Protein AF-W1XT02-F1 (afdb_monomer)

Radius of gyration: 13.83 Å; Cα contacts (8 Å, |Δi|>4): 91; chains: 1; bounding box: 31×36×25 Å

Sequence (77 aa):
ISGIGGIETWEDAAEFLLLGAATLQVTTGIMQYGYRIVEDMASGLSHYLADQGFDSLQEMVGLANNNIVPAEDLDRS

Foldseek 3Di:
DEAEDDDQALVSVLVQQLQAHPHYDDDVNCVVPNPCSVVRNVVVVVVVCVVVVHPDSNVNGNNCVVVDDPPVPDDPD

pLDDT: mean 91.27, std 4.46, range [70.75, 96.0]

Nearest PDB structures (foldseek):
  8dhf-assembly1_A  TM=9.556E-01  e=7.938E-05  Homo sapiens
  1uum-assembly2_B  TM=9.554E-01  e=1.270E-04  Rattus rattus
  4ori-assembly1_A  TM=9.534E-01  e=1.553E-04  Rattus norvegicus
  9dik-assembly1_A  TM=9.040E-01  e=4.247E-04  Plasmodium falciparum 3D7
  4cqa-assembly1_A  TM=9.275E-01  e=6.793E-04  Plasmodium falciparum

InterPro domains:
  IPR005720 Dihydroorotate dehydrogenase, catalytic [PF01180] (1-49)
  IPR013785 Aldolase-type TIM barrel [G3DSA:3.20.20.70] (1-68)

Organism: NCBI:txid408170

Structure (mmCIF, N/CA/C/O backbone):
data_AF-W1XT02-F1
#
_entry.id   AF-W1XT02-F1
#
loop_
_atom_site.group_PDB
_atom_site.id
_atom_site.type_symbol
_atom_site.label_atom_id
_atom_site.label_alt_id
_atom_site.label_comp_id
_atom_site.label_asym_id
_atom_site.label_entity_id
_atom_site.label_seq_id
_atom_site.pdbx_PDB_ins_code
_atom_site.Cartn_x
_atom_site.Cartn_y
_atom_site.Cartn_z
_atom_site.occupancy
_atom_site.B_iso_or_equiv
_atom_site.auth_seq_id
_atom_site.auth_comp_id
_atom_site.auth_asym_id
_atom_site.auth_atom_id
_atom_site.pdbx_PDB_model_num
ATOM 1 N N . ILE A 1 1 ? 3.948 -0.212 11.246 1.00 81.50 1 ILE A N 1
ATOM 2 C CA . ILE A 1 1 ? 4.737 -1.243 10.526 1.00 81.50 1 ILE A CA 1
ATOM 3 C C . ILE A 1 1 ? 5.016 -0.706 9.128 1.00 81.50 1 ILE A C 1
ATOM 5 O O . ILE A 1 1 ? 4.130 -0.049 8.594 1.00 81.50 1 ILE A O 1
ATOM 9 N N . SER A 1 2 ? 6.212 -0.917 8.568 1.00 88.00 2 SER A N 1
ATOM 10 C CA . SER A 1 2 ? 6.518 -0.529 7.183 1.00 88.00 2 SER A CA 1
ATOM 11 C C . SER A 1 2 ? 6.701 -1.779 6.328 1.00 88.00 2 SER A C 1
ATOM 13 O O . SER A 1 2 ? 7.524 -2.622 6.678 1.00 88.00 2 SER A O 1
ATOM 15 N N . GLY A 1 3 ? 5.946 -1.889 5.237 1.00 89.56 3 GLY A N 1
ATOM 16 C CA . GLY A 1 3 ? 6.090 -2.944 4.235 1.00 89.56 3 GLY A CA 1
ATOM 17 C C . GLY A 1 3 ? 7.216 -2.602 3.265 1.00 89.56 3 GLY A C 1
ATOM 18 O O . GLY A 1 3 ? 7.307 -1.461 2.805 1.00 89.56 3 GLY A O 1
ATOM 19 N N . ILE A 1 4 ? 8.101 -3.562 3.001 1.00 91.12 4 ILE A N 1
ATOM 20 C CA . ILE A 1 4 ? 9.243 -3.394 2.098 1.00 91.12 4 ILE A CA 1
ATOM 21 C C . ILE A 1 4 ? 9.441 -4.662 1.268 1.00 91.12 4 ILE A C 1
ATOM 23 O O . ILE A 1 4 ? 9.241 -5.767 1.770 1.00 91.12 4 ILE A O 1
ATOM 27 N N . GLY A 1 5 ? 9.949 -4.484 0.048 1.00 86.06 5 GLY A N 1
ATOM 28 C CA . GLY A 1 5 ? 10.421 -5.575 -0.805 1.00 86.06 5 GLY A CA 1
AT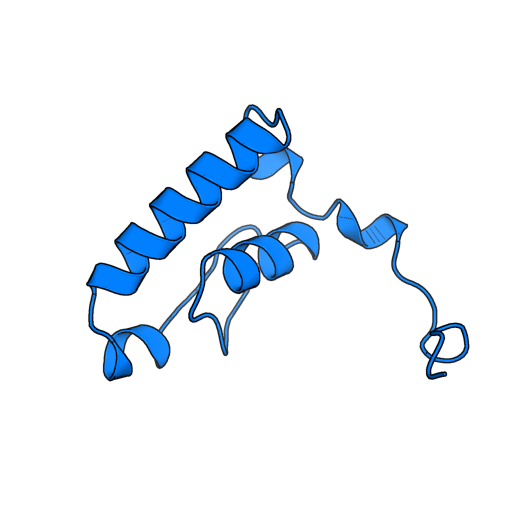OM 29 C C . GLY A 1 5 ? 9.359 -6.112 -1.764 1.00 86.06 5 GLY A C 1
ATOM 30 O O . GLY A 1 5 ? 8.282 -6.509 -1.348 1.00 86.06 5 GLY A O 1
ATOM 31 N N . GLY A 1 6 ? 9.696 -6.130 -3.057 1.00 86.69 6 GLY A N 1
ATOM 32 C CA . GLY A 1 6 ? 8.865 -6.739 -4.103 1.00 86.69 6 GLY A CA 1
ATOM 33 C C . GLY A 1 6 ? 7.619 -5.954 -4.522 1.00 86.69 6 GLY A C 1
ATOM 34 O O . GLY A 1 6 ? 6.834 -6.483 -5.287 1.00 86.69 6 GLY A O 1
ATOM 35 N N . ILE A 1 7 ? 7.434 -4.719 -4.049 1.00 92.69 7 ILE A N 1
ATOM 36 C CA . ILE A 1 7 ? 6.289 -3.881 -4.431 1.00 92.69 7 ILE A CA 1
ATOM 37 C C . ILE A 1 7 ? 6.542 -3.297 -5.824 1.00 92.69 7 ILE A C 1
ATOM 39 O O . ILE A 1 7 ? 7.432 -2.453 -5.986 1.00 92.69 7 ILE A O 1
ATOM 43 N N . GLU A 1 8 ? 5.770 -3.738 -6.811 1.00 92.81 8 GLU A N 1
ATOM 44 C CA . GLU A 1 8 ? 5.863 -3.279 -8.202 1.00 92.81 8 GLU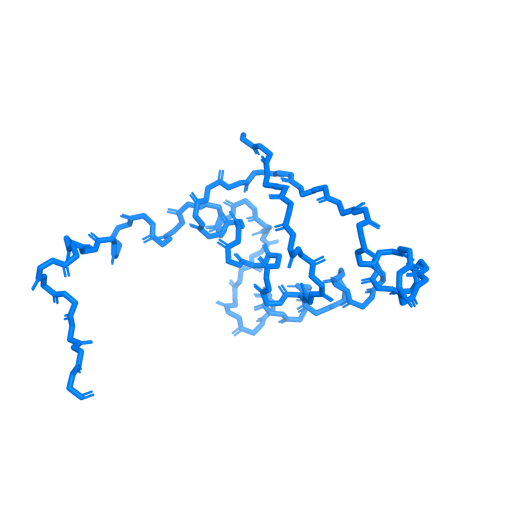 A CA 1
ATOM 45 C C . GLU A 1 8 ? 4.513 -2.776 -8.742 1.00 92.81 8 GLU A C 1
ATOM 47 O O . GLU A 1 8 ? 4.468 -2.068 -9.747 1.00 92.81 8 GLU A O 1
ATOM 52 N N . THR A 1 9 ? 3.415 -3.085 -8.056 1.00 93.88 9 THR A N 1
ATOM 53 C CA . THR A 1 9 ? 2.051 -2.756 -8.477 1.00 93.88 9 THR A CA 1
ATOM 54 C C . THR A 1 9 ? 1.216 -2.171 -7.334 1.00 93.88 9 THR A C 1
ATOM 56 O O . THR A 1 9 ? 1.637 -2.146 -6.171 1.00 93.88 9 THR A O 1
ATOM 59 N N . TRP A 1 10 ? 0.029 -1.641 -7.655 1.00 94.50 10 TRP A N 1
ATOM 60 C CA . TRP A 1 10 ? -0.890 -1.137 -6.629 1.00 94.50 10 TRP A CA 1
ATOM 61 C C . TRP A 1 10 ? -1.510 -2.288 -5.828 1.00 94.50 10 TRP A C 1
ATOM 63 O O . TRP A 1 10 ? -1.818 -2.106 -4.651 1.00 94.50 10 TRP A O 1
ATOM 73 N N . GLU A 1 11 ? -1.653 -3.463 -6.442 1.00 95.50 11 GLU A N 1
ATOM 74 C CA . GLU A 1 11 ? -2.116 -4.694 -5.811 1.00 95.50 11 GLU A CA 1
ATOM 75 C C . GLU A 1 11 ? -1.147 -5.121 -4.707 1.00 95.50 11 GLU A C 1
ATOM 77 O O . GLU A 1 11 ? -1.569 -5.271 -3.560 1.00 95.50 11 GLU A O 1
ATOM 82 N N . ASP A 1 12 ? 0.159 -5.184 -5.004 1.00 94.94 12 ASP A N 1
ATOM 83 C CA . ASP A 1 12 ? 1.187 -5.494 -3.998 1.00 94.94 12 ASP A CA 1
ATOM 84 C C . ASP A 1 12 ? 1.103 -4.504 -2.825 1.00 94.94 12 ASP A C 1
ATOM 86 O O . ASP A 1 12 ? 1.157 -4.866 -1.648 1.00 94.94 12 ASP A O 1
ATOM 90 N N . ALA A 1 13 ? 0.943 -3.217 -3.145 1.00 94.50 13 ALA A N 1
ATOM 91 C CA . ALA A 1 13 ? 0.811 -2.169 -2.147 1.00 94.50 13 ALA A CA 1
ATOM 92 C C . ALA A 1 13 ? -0.432 -2.374 -1.259 1.00 94.50 13 ALA A C 1
ATOM 94 O O . ALA A 1 13 ? -0.342 -2.231 -0.035 1.00 94.50 13 ALA A O 1
ATOM 95 N N . ALA A 1 14 ? -1.571 -2.740 -1.852 1.00 94.94 14 ALA A N 1
ATOM 96 C CA . ALA A 1 14 ? -2.803 -3.036 -1.131 1.00 94.94 14 ALA A CA 1
ATOM 97 C C . ALA A 1 14 ? -2.647 -4.263 -0.222 1.00 94.94 14 ALA A C 1
ATOM 99 O O . ALA A 1 14 ? -3.069 -4.209 0.932 1.00 94.94 14 ALA A O 1
ATOM 100 N N . GLU A 1 15 ? -1.986 -5.327 -0.683 1.00 94.12 15 GLU A N 1
ATOM 101 C CA . GLU A 1 15 ? -1.717 -6.530 0.112 1.00 94.12 15 GLU A CA 1
ATOM 102 C C . GLU A 1 15 ? -0.896 -6.218 1.366 1.00 94.12 15 GLU A C 1
ATOM 104 O O . GLU A 1 15 ? -1.282 -6.591 2.477 1.00 94.12 15 GLU A O 1
ATOM 109 N N . PHE A 1 16 ? 0.203 -5.468 1.228 1.00 95.12 16 PHE A N 1
ATOM 110 C CA . PHE A 1 16 ? 1.016 -5.075 2.381 1.00 95.12 16 PHE A CA 1
ATOM 111 C C . PHE A 1 16 ? 0.213 -4.261 3.400 1.00 95.12 16 PHE A C 1
ATOM 113 O O . PHE A 1 16 ? 0.351 -4.470 4.609 1.00 95.12 16 PHE A O 1
ATOM 120 N N . LEU A 1 17 ? -0.624 -3.334 2.932 1.00 95.00 17 LEU A N 1
ATOM 121 C CA . LEU A 1 17 ? -1.499 -2.541 3.793 1.00 95.00 17 LEU A CA 1
ATOM 122 C C . LEU A 1 17 ? -2.540 -3.433 4.490 1.00 95.00 17 LEU A C 1
ATOM 124 O O . LEU A 1 17 ? -2.660 -3.388 5.714 1.00 95.00 17 LEU A O 1
ATOM 128 N N . LEU A 1 18 ? -3.221 -4.310 3.751 1.00 94.44 18 LEU A N 1
ATOM 129 C CA . LEU A 1 18 ? -4.205 -5.268 4.269 1.00 94.44 18 LEU A CA 1
ATOM 130 C C . LEU A 1 18 ? -3.622 -6.208 5.333 1.00 94.44 18 LEU A C 1
ATOM 132 O O . LEU A 1 18 ? -4.324 -6.557 6.282 1.00 94.44 18 LEU A O 1
ATOM 136 N N . LEU A 1 19 ? -2.343 -6.570 5.213 1.00 93.88 19 LEU A N 1
ATOM 137 C CA . LEU A 1 19 ? -1.595 -7.365 6.195 1.00 93.88 19 LEU A CA 1
ATOM 138 C C . LEU A 1 19 ? -1.082 -6.544 7.396 1.00 93.88 19 LEU A C 1
ATOM 140 O O . LEU A 1 19 ? -0.509 -7.093 8.337 1.00 93.88 19 LEU A O 1
ATOM 144 N N . GLY A 1 20 ? -1.296 -5.225 7.407 1.00 93.62 20 GLY A N 1
ATOM 145 C CA . GLY A 1 20 ? -1.030 -4.356 8.556 1.00 93.62 20 GLY A CA 1
ATOM 146 C C . GLY A 1 20 ? 0.136 -3.376 8.393 1.00 93.62 20 GLY A C 1
ATOM 147 O O . GLY A 1 20 ? 0.526 -2.726 9.371 1.00 93.62 20 GLY A O 1
ATOM 148 N N . ALA A 1 21 ? 0.718 -3.233 7.199 1.00 95.44 21 ALA A N 1
ATOM 149 C CA . ALA A 1 21 ? 1.639 -2.132 6.937 1.00 95.44 21 ALA A CA 1
ATOM 150 C C . ALA A 1 21 ? 0.891 -0.788 6.983 1.00 95.44 21 ALA A C 1
ATOM 152 O O . ALA A 1 21 ? -0.235 -0.669 6.522 1.00 95.44 21 ALA A O 1
ATOM 153 N N . ALA A 1 22 ? 1.533 0.242 7.531 1.00 92.38 22 ALA A N 1
ATOM 154 C CA . ALA A 1 22 ? 1.025 1.618 7.529 1.00 92.38 22 ALA A CA 1
ATOM 155 C C . ALA A 1 22 ? 1.777 2.507 6.526 1.00 92.38 22 ALA A C 1
ATOM 157 O O . ALA A 1 22 ? 1.315 3.588 6.175 1.00 92.38 22 ALA A O 1
ATOM 158 N N . THR A 1 23 ? 2.958 2.064 6.094 1.00 92.50 23 THR A N 1
ATOM 159 C CA . THR A 1 23 ? 3.815 2.741 5.118 1.00 92.50 23 THR A CA 1
ATOM 160 C C . THR A 1 23 ? 4.469 1.707 4.214 1.00 92.50 23 THR A C 1
ATOM 162 O O . THR A 1 23 ? 4.698 0.575 4.643 1.00 92.50 23 THR A O 1
ATOM 165 N N . LEU A 1 24 ? 4.810 2.102 2.989 1.00 93.12 24 LEU A N 1
ATOM 166 C CA . LEU A 1 24 ? 5.453 1.242 1.997 1.00 93.12 24 LEU A CA 1
ATOM 167 C C . LEU A 1 24 ? 6.778 1.853 1.542 1.00 93.12 24 LEU A C 1
ATOM 169 O O . LEU A 1 24 ? 6.890 3.075 1.429 1.00 93.12 24 LEU A O 1
ATOM 173 N N . GLN A 1 25 ? 7.780 1.012 1.284 1.00 93.00 25 GLN A N 1
ATOM 174 C CA . GLN A 1 25 ? 9.060 1.439 0.717 1.00 93.00 25 GLN A CA 1
ATOM 175 C C . GLN A 1 25 ? 9.380 0.637 -0.538 1.00 93.00 25 GLN A C 1
ATOM 177 O O . GLN A 1 25 ? 9.363 -0.596 -0.530 1.00 93.00 25 GLN A O 1
ATOM 182 N N . VAL A 1 26 ? 9.718 1.358 -1.606 1.00 91.69 26 VAL A N 1
ATOM 183 C CA . VAL A 1 26 ? 9.998 0.789 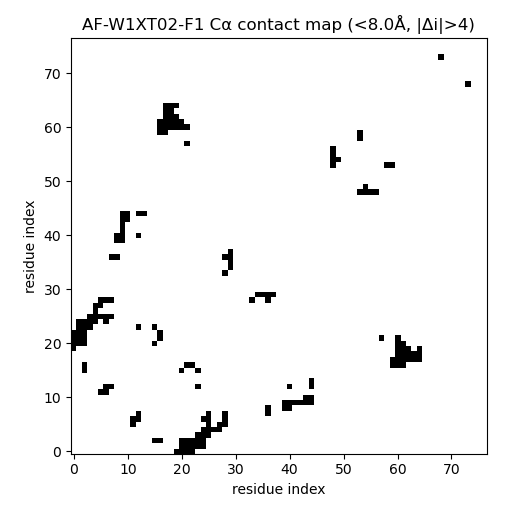-2.926 1.00 91.69 26 VAL A CA 1
ATOM 184 C C . VAL A 1 26 ? 11.384 1.236 -3.378 1.00 91.69 26 VAL A C 1
ATOM 186 O O . VAL A 1 26 ? 11.762 2.395 -3.218 1.00 91.69 26 VAL A O 1
ATOM 189 N N . THR A 1 27 ? 12.176 0.306 -3.913 1.00 90.06 27 THR A N 1
ATOM 190 C CA . THR A 1 27 ? 13.532 0.588 -4.414 1.00 90.06 27 THR A CA 1
ATOM 191 C C . THR A 1 27 ? 13.745 -0.081 -5.763 1.00 90.06 27 THR A C 1
ATOM 193 O O . THR A 1 27 ? 13.840 0.611 -6.771 1.00 90.06 27 THR A O 1
ATOM 196 N N . THR A 1 28 ? 13.733 -1.417 -5.807 1.00 91.44 28 THR A N 1
ATOM 197 C CA . THR A 1 28 ? 13.984 -2.178 -7.040 1.00 91.44 28 THR A CA 1
ATOM 198 C C . THR A 1 28 ? 12.986 -1.848 -8.152 1.00 91.44 28 THR A C 1
ATOM 200 O O . THR A 1 28 ? 13.414 -1.602 -9.276 1.00 91.44 28 THR A O 1
ATOM 203 N N . GLY A 1 29 ? 11.688 -1.738 -7.840 1.00 87.62 29 GLY A N 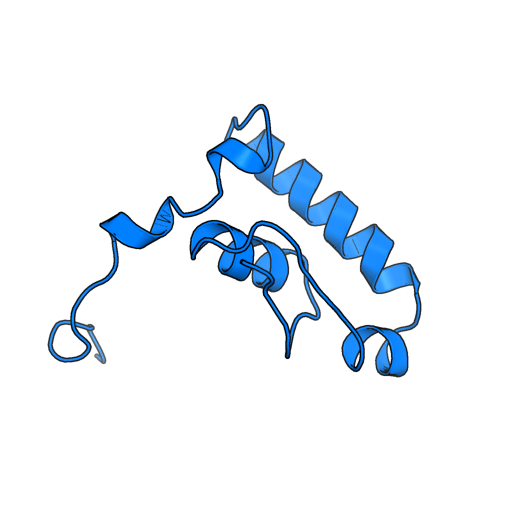1
ATOM 204 C CA . GLY A 1 29 ? 10.667 -1.358 -8.824 1.00 87.62 29 GLY A CA 1
ATOM 205 C C . GLY A 1 29 ? 10.927 0.017 -9.455 1.00 87.62 29 GLY A C 1
ATOM 206 O O . GLY A 1 29 ? 10.854 0.169 -10.670 1.00 87.62 29 GLY A O 1
ATOM 207 N N . ILE A 1 30 ? 11.360 1.006 -8.662 1.00 90.88 30 ILE A N 1
ATOM 208 C CA . ILE A 1 30 ? 11.722 2.340 -9.179 1.00 90.88 30 ILE A CA 1
ATOM 209 C C . ILE A 1 30 ? 12.941 2.256 -10.106 1.00 90.88 30 ILE A C 1
ATOM 211 O O . ILE A 1 30 ? 12.986 2.936 -11.129 1.00 90.88 30 ILE A O 1
ATOM 215 N N . MET A 1 31 ? 13.932 1.426 -9.773 1.00 91.81 31 MET A N 1
ATOM 216 C CA . MET A 1 31 ? 15.125 1.257 -10.610 1.00 91.81 31 MET A CA 1
ATOM 217 C C . MET A 1 31 ? 14.804 0.619 -11.968 1.00 91.81 31 MET A C 1
ATOM 219 O O . MET A 1 31 ? 15.453 0.955 -12.955 1.00 91.81 31 MET A O 1
ATOM 223 N N . GLN A 1 32 ? 13.831 -0.295 -12.017 1.00 91.00 32 GLN A N 1
ATOM 224 C CA . GLN A 1 32 ? 13.467 -1.019 -13.237 1.00 91.00 32 GLN A CA 1
ATOM 225 C C . GLN A 1 32 ? 12.487 -0.244 -14.125 1.00 91.00 32 GLN A C 1
ATOM 227 O O . GLN A 1 32 ? 12.652 -0.220 -15.343 1.00 91.00 32 GLN A O 1
ATOM 232 N N . TYR A 1 33 ? 11.494 0.413 -13.523 1.00 88.38 33 TYR A N 1
ATOM 233 C CA . TYR A 1 33 ? 10.355 0.993 -14.245 1.00 88.38 33 TYR A CA 1
ATOM 234 C C . TYR A 1 33 ? 10.306 2.530 -14.180 1.00 88.38 33 TYR A C 1
ATOM 236 O O . TYR A 1 33 ? 9.477 3.168 -14.830 1.00 88.38 33 TYR A O 1
ATOM 244 N N . GLY A 1 34 ? 11.231 3.149 -13.441 1.00 92.12 34 GLY A N 1
ATOM 245 C CA . GLY A 1 34 ? 11.289 4.591 -13.231 1.00 92.12 34 GLY A CA 1
ATOM 246 C C . GLY A 1 34 ? 10.296 5.087 -12.177 1.00 92.12 34 GLY A C 1
ATOM 247 O O . GLY A 1 34 ? 9.530 4.331 -11.588 1.00 92.12 34 GLY A O 1
ATOM 248 N N . TYR A 1 35 ? 10.298 6.399 -11.930 1.00 90.62 35 TYR A N 1
ATOM 249 C CA . TYR A 1 35 ? 9.500 7.011 -10.858 1.00 90.62 35 TYR A CA 1
ATOM 250 C C . TYR A 1 35 ? 7.982 6.956 -11.075 1.00 90.62 35 TYR A C 1
ATOM 252 O O . TYR A 1 35 ? 7.236 7.056 -10.103 1.00 90.62 35 TYR A O 1
ATOM 260 N N . ARG A 1 36 ? 7.520 6.765 -12.319 1.00 90.88 36 ARG A N 1
ATOM 261 C CA . ARG A 1 36 ? 6.086 6.736 -12.663 1.00 90.88 36 ARG A CA 1
ATOM 262 C C . ARG A 1 36 ? 5.318 5.621 -11.956 1.00 90.88 36 ARG A C 1
ATOM 264 O O . ARG A 1 36 ? 4.146 5.805 -11.662 1.00 90.88 36 ARG A O 1
ATOM 271 N N . ILE A 1 37 ? 6.003 4.542 -11.577 1.00 91.25 37 ILE A N 1
ATOM 272 C CA . ILE A 1 37 ? 5.426 3.458 -10.775 1.00 91.25 37 ILE A CA 1
ATOM 273 C C . ILE A 1 37 ? 4.775 3.973 -9.485 1.00 91.25 37 ILE A C 1
ATOM 275 O O . ILE A 1 37 ? 3.765 3.439 -9.049 1.00 91.25 37 ILE A O 1
ATOM 279 N N . VAL A 1 38 ? 5.311 5.044 -8.883 1.00 91.50 38 VAL A N 1
ATOM 280 C CA . VAL A 1 38 ? 4.758 5.636 -7.656 1.00 91.50 38 VAL A CA 1
ATOM 281 C C . VAL A 1 38 ? 3.401 6.286 -7.916 1.00 91.50 38 VAL A C 1
ATOM 283 O O . VAL A 1 38 ? 2.489 6.141 -7.104 1.00 91.50 38 VAL A O 1
ATOM 286 N N . GLU A 1 39 ? 3.259 6.980 -9.044 1.00 93.38 39 GLU A N 1
ATOM 287 C CA . GLU A 1 39 ? 1.998 7.605 -9.455 1.00 93.38 39 GLU A CA 1
ATOM 288 C C . GLU A 1 39 ? 0.959 6.538 -9.813 1.00 93.38 39 GLU A C 1
ATOM 290 O O . GLU A 1 39 ? -0.179 6.619 -9.351 1.00 93.38 39 GLU A O 1
ATOM 295 N N . ASP A 1 40 ? 1.369 5.505 -10.554 1.00 93.44 40 ASP A N 1
ATOM 296 C CA . ASP A 1 40 ? 0.503 4.389 -10.939 1.00 93.44 40 ASP A CA 1
ATOM 297 C C . ASP A 1 40 ? 0.008 3.618 -9.700 1.00 93.44 40 ASP A C 1
ATOM 299 O O . ASP A 1 40 ? -1.188 3.351 -9.575 1.00 93.44 40 ASP A O 1
ATOM 303 N N . MET A 1 41 ? 0.893 3.352 -8.728 1.00 93.81 41 MET A N 1
ATOM 304 C CA . MET A 1 41 ? 0.527 2.740 -7.443 1.00 93.81 41 MET A CA 1
ATOM 305 C C . MET A 1 41 ? -0.473 3.592 -6.657 1.00 93.81 41 MET A C 1
ATOM 307 O O . MET A 1 41 ? -1.475 3.077 -6.162 1.00 93.81 41 MET A O 1
ATOM 311 N N . ALA A 1 42 ? -0.217 4.899 -6.538 1.00 93.75 42 ALA A N 1
ATOM 312 C CA . ALA A 1 42 ? -1.096 5.807 -5.806 1.00 93.75 42 ALA A CA 1
ATOM 313 C C . ALA A 1 42 ? -2.477 5.922 -6.472 1.00 93.75 42 ALA A C 1
ATOM 315 O O . ALA A 1 42 ? -3.497 5.916 -5.780 1.00 93.75 42 ALA A O 1
ATOM 316 N N . SER A 1 43 ? -2.521 5.990 -7.806 1.00 95.88 43 SER A N 1
ATOM 317 C CA . SER A 1 43 ? -3.771 6.038 -8.566 1.00 95.88 43 SER A CA 1
ATOM 318 C C . SER A 1 43 ? -4.559 4.735 -8.437 1.00 95.88 43 SER A C 1
ATOM 320 O O . SER A 1 43 ? -5.759 4.778 -8.170 1.00 95.88 43 SER A O 1
ATOM 322 N N . GLY A 1 44 ? -3.896 3.583 -8.582 1.00 95.75 44 GLY A N 1
ATOM 323 C CA . GLY A 1 44 ? -4.522 2.267 -8.438 1.00 95.75 44 GLY A CA 1
ATOM 324 C C . GLY A 1 44 ? -5.108 2.049 -7.044 1.00 95.75 44 GLY A C 1
ATOM 325 O O . GLY A 1 44 ? -6.274 1.688 -6.923 1.00 95.75 44 GLY A O 1
ATOM 326 N N . LEU A 1 45 ? -4.356 2.386 -5.990 1.00 95.00 45 LEU A N 1
ATOM 327 C CA . LEU A 1 45 ? -4.851 2.337 -4.610 1.00 95.00 45 LEU A CA 1
ATOM 328 C C . LEU A 1 45 ? -6.060 3.250 -4.388 1.00 95.00 45 LEU A C 1
ATOM 330 O O . LEU A 1 45 ? -7.016 2.849 -3.734 1.00 95.00 45 LEU A O 1
ATOM 334 N N . SER A 1 46 ? -6.035 4.470 -4.930 1.00 95.06 46 SER A N 1
ATOM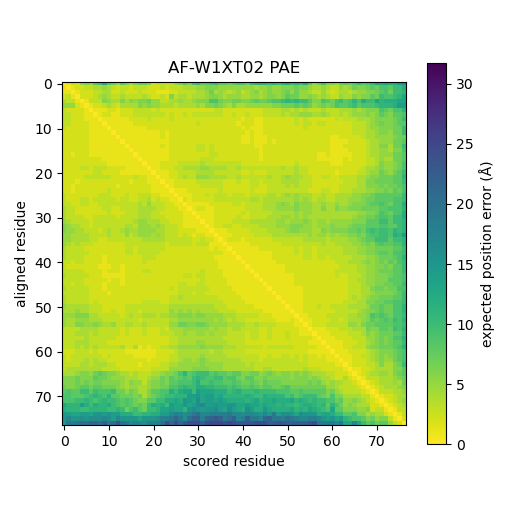 335 C CA . SER A 1 46 ? -7.155 5.412 -4.815 1.00 95.06 46 SER A CA 1
ATOM 336 C C . SER A 1 46 ? -8.430 4.859 -5.462 1.00 95.06 46 SER A C 1
ATOM 338 O O . SER A 1 46 ? -9.508 4.918 -4.870 1.00 95.06 46 SER A O 1
ATOM 340 N N . HIS A 1 47 ? -8.305 4.264 -6.653 1.00 96.00 47 HIS A N 1
ATOM 341 C CA . HIS A 1 47 ? -9.422 3.593 -7.318 1.00 96.00 47 HIS A CA 1
ATOM 342 C C . HIS A 1 47 ? -9.916 2.383 -6.528 1.00 96.00 47 HIS A C 1
ATOM 344 O O . HIS A 1 47 ? -11.116 2.254 -6.312 1.00 96.00 47 HIS A O 1
ATOM 350 N N . TYR A 1 48 ? -9.003 1.551 -6.027 1.00 95.25 48 TYR A N 1
ATOM 351 C CA . TYR A 1 48 ? -9.354 0.390 -5.219 1.00 95.25 48 TYR A CA 1
ATOM 352 C C . TYR A 1 48 ? -10.130 0.770 -3.950 1.00 95.25 48 TYR A C 1
ATOM 354 O O . TYR A 1 48 ? -11.134 0.138 -3.633 1.00 95.25 48 TYR A O 1
ATOM 362 N N . LEU A 1 49 ? -9.719 1.834 -3.250 1.00 94.56 49 LEU A N 1
ATOM 363 C CA . LEU A 1 49 ? -10.456 2.342 -2.089 1.00 94.56 49 LEU A CA 1
ATOM 364 C C . LEU A 1 49 ? -11.881 2.758 -2.460 1.00 94.56 49 LEU A C 1
ATOM 366 O O . LEU A 1 49 ? -12.823 2.372 -1.773 1.00 94.56 49 LEU A O 1
ATOM 370 N N . ALA A 1 50 ? -12.038 3.501 -3.558 1.00 94.50 50 ALA A N 1
ATOM 371 C CA . ALA A 1 50 ? -13.347 3.936 -4.029 1.00 94.50 50 ALA A CA 1
ATOM 372 C C . ALA A 1 50 ? -14.248 2.746 -4.404 1.00 94.50 50 ALA A C 1
ATOM 374 O O . ALA A 1 50 ? -15.421 2.729 -4.033 1.00 94.50 50 ALA A O 1
ATOM 375 N N . ASP A 1 51 ? -13.695 1.736 -5.077 1.00 95.62 51 ASP A N 1
ATOM 376 C CA . ASP A 1 51 ? -14.428 0.536 -5.493 1.00 95.62 51 ASP A CA 1
ATOM 377 C C . ASP A 1 51 ? -14.862 -0.328 -4.300 1.00 95.62 51 ASP A C 1
ATOM 379 O O . ASP A 1 51 ? -15.940 -0.925 -4.324 1.00 95.62 51 ASP A O 1
ATOM 383 N N . GLN A 1 52 ? -14.046 -0.385 -3.244 1.00 93.12 52 GLN A N 1
ATOM 384 C CA . GLN A 1 52 ? -14.376 -1.091 -2.001 1.00 93.12 52 GLN A CA 1
ATOM 385 C C . GLN A 1 52 ? -15.227 -0.255 -1.029 1.00 93.12 52 GLN A C 1
ATOM 387 O O . GLN A 1 52 ? -15.728 -0.792 -0.042 1.00 93.12 52 GLN A O 1
ATOM 392 N N . GLY A 1 53 ? -15.422 1.039 -1.303 1.00 94.31 53 GLY A N 1
ATOM 393 C CA . GLY A 1 53 ? -16.191 1.948 -0.452 1.00 94.31 53 GLY A CA 1
ATOM 394 C C . GLY A 1 53 ? -15.470 2.371 0.832 1.00 94.31 53 GLY A C 1
ATOM 395 O O . GLY A 1 53 ? -16.138 2.644 1.826 1.00 94.31 53 GLY A O 1
ATOM 396 N N . PHE A 1 54 ? -14.136 2.401 0.823 1.00 94.44 54 PHE A N 1
ATOM 397 C CA . PHE A 1 54 ? -13.329 2.910 1.934 1.00 94.44 54 PHE A CA 1
ATOM 398 C C . PHE A 1 54 ? -13.110 4.419 1.806 1.00 94.44 54 PHE A C 1
ATOM 400 O O . PHE A 1 54 ? -12.734 4.909 0.738 1.00 94.44 54 PHE A O 1
ATOM 407 N N . ASP A 1 55 ? -13.258 5.146 2.913 1.00 91.38 55 ASP A N 1
ATOM 408 C CA . ASP A 1 55 ? -13.018 6.596 2.950 1.00 91.38 55 ASP A CA 1
ATOM 409 C C . ASP A 1 55 ? -11.532 6.927 3.184 1.00 91.38 55 ASP A C 1
ATOM 411 O O . ASP A 1 55 ? -11.065 8.033 2.889 1.00 91.38 55 ASP A O 1
ATOM 415 N N . SER A 1 56 ? -10.761 5.972 3.716 1.00 92.06 56 SER A N 1
ATOM 416 C CA . SER A 1 56 ? -9.350 6.159 4.051 1.00 92.06 56 SER A CA 1
ATOM 417 C C . SER A 1 56 ? -8.518 4.879 3.930 1.00 92.06 56 SER A C 1
ATOM 419 O O . SER A 1 56 ? -9.002 3.769 4.137 1.00 92.06 56 SER A O 1
ATOM 421 N N . LEU A 1 57 ? -7.209 5.029 3.676 1.00 90.44 57 LEU A N 1
ATOM 422 C CA . LEU A 1 57 ? -6.270 3.897 3.690 1.00 90.44 57 LEU A CA 1
ATOM 423 C C . LEU A 1 57 ? -6.238 3.197 5.056 1.00 90.44 57 LEU A C 1
ATOM 425 O O . LEU A 1 57 ? -6.007 1.995 5.115 1.00 90.44 57 LEU A O 1
ATOM 429 N N . GLN A 1 58 ? -6.456 3.933 6.153 1.00 92.62 58 GLN A N 1
ATOM 430 C CA . GLN A 1 58 ? -6.403 3.387 7.511 1.00 92.62 58 GLN A CA 1
ATOM 431 C C . GLN A 1 58 ? -7.475 2.328 7.765 1.00 92.62 58 GLN A C 1
ATOM 433 O O . GLN A 1 58 ? -7.217 1.402 8.529 1.00 92.62 58 GLN A O 1
ATOM 438 N N . GLU A 1 59 ? -8.636 2.434 7.119 1.00 93.00 59 GLU A N 1
ATOM 439 C CA . GLU A 1 59 ? -9.703 1.432 7.225 1.00 93.00 59 GLU A CA 1
ATOM 440 C C . GLU A 1 59 ? -9.280 0.078 6.667 1.00 93.00 59 GLU A C 1
ATOM 442 O O . GLU A 1 59 ? -9.720 -0.951 7.166 1.00 93.00 59 GLU A O 1
ATOM 447 N N . MET A 1 60 ? -8.389 0.079 5.675 1.00 92.38 60 MET A N 1
ATOM 448 C CA . MET A 1 60 ? -7.887 -1.130 5.038 1.00 92.38 60 MET A CA 1
ATOM 449 C C . MET A 1 60 ? -6.771 -1.809 5.842 1.00 92.38 60 MET A C 1
ATOM 451 O O . MET A 1 60 ? -6.563 -3.019 5.721 1.00 92.38 60 MET A O 1
ATOM 455 N N . VAL A 1 61 ? -6.038 -1.051 6.664 1.00 94.81 61 VAL A N 1
ATOM 456 C CA . VAL A 1 61 ? -4.831 -1.554 7.328 1.00 94.81 61 VAL A CA 1
ATOM 457 C C . VAL A 1 61 ? -5.164 -2.699 8.287 1.00 94.81 61 VAL A C 1
ATOM 459 O O . VAL A 1 61 ? -5.830 -2.509 9.301 1.00 94.81 61 VAL A O 1
ATOM 462 N N . GLY A 1 62 ? -4.639 -3.891 8.001 1.00 93.88 62 GLY A N 1
ATOM 463 C CA . GLY A 1 62 ? -4.790 -5.067 8.862 1.00 93.88 62 GLY A CA 1
ATOM 464 C C . GLY A 1 62 ? -6.121 -5.818 8.731 1.00 93.88 62 GLY A C 1
ATOM 465 O O . GLY A 1 62 ? -6.331 -6.770 9.485 1.00 93.88 62 GLY A O 1
ATOM 466 N N . LEU A 1 63 ? -7.013 -5.448 7.800 1.00 93.94 63 LEU A N 1
ATOM 467 C CA . LEU A 1 63 ? -8.301 -6.137 7.622 1.00 93.94 63 LEU A CA 1
ATOM 468 C C . LEU A 1 63 ? -8.144 -7.626 7.286 1.00 93.94 63 LEU A C 1
ATOM 470 O O . LEU A 1 63 ? -8.955 -8.443 7.728 1.00 93.94 63 LEU A O 1
ATOM 474 N N . ALA A 1 64 ? -7.093 -7.993 6.545 1.00 92.25 64 ALA A N 1
ATOM 475 C CA . ALA A 1 64 ? -6.860 -9.376 6.136 1.00 92.25 64 ALA A CA 1
ATOM 476 C C . ALA A 1 64 ? -6.423 -10.284 7.295 1.00 92.25 64 ALA A C 1
ATOM 478 O O . ALA A 1 64 ? -6.513 -11.505 7.176 1.00 92.25 64 ALA A O 1
ATOM 479 N N . ASN A 1 65 ? -6.018 -9.721 8.438 1.00 90.81 65 ASN A N 1
ATOM 480 C CA . ASN A 1 65 ? -5.526 -10.502 9.573 1.00 90.81 65 ASN A CA 1
ATOM 481 C C . ASN A 1 65 ? -6.582 -11.458 10.148 1.00 90.81 65 ASN A C 1
ATOM 483 O O . ASN A 1 65 ? -6.230 -12.508 10.679 1.00 90.81 65 ASN A O 1
ATOM 487 N N . ASN A 1 66 ? -7.871 -11.132 10.005 1.00 89.38 66 ASN A N 1
ATOM 488 C CA . ASN A 1 66 ? -8.970 -12.002 10.438 1.00 89.38 66 ASN A CA 1
ATOM 489 C C . ASN A 1 66 ? -9.149 -13.241 9.545 1.00 89.38 66 ASN A C 1
ATOM 491 O O . ASN A 1 66 ? -9.804 -14.194 9.954 1.00 89.38 66 ASN A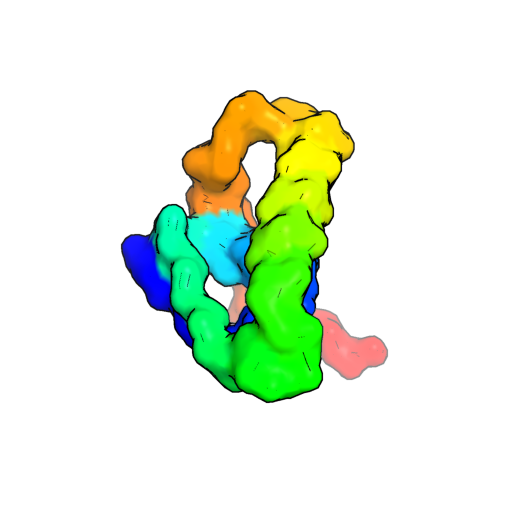 O 1
ATOM 495 N N . ASN A 1 67 ? -8.574 -13.225 8.340 1.00 88.00 67 ASN A N 1
ATOM 496 C CA . ASN A 1 67 ? -8.708 -14.281 7.338 1.00 88.00 67 ASN A CA 1
ATOM 497 C C . ASN A 1 67 ? -7.438 -15.140 7.224 1.00 88.00 67 ASN A C 1
ATOM 499 O O . ASN A 1 67 ? -7.321 -15.948 6.305 1.00 88.00 67 ASN A O 1
ATOM 503 N N . ILE A 1 68 ? -6.471 -14.964 8.131 1.00 86.56 68 ILE A N 1
ATOM 504 C CA . ILE A 1 68 ? -5.249 -15.768 8.145 1.00 86.56 68 ILE A CA 1
ATOM 505 C C . ILE A 1 68 ? -5.602 -17.178 8.616 1.00 86.56 68 ILE A C 1
ATOM 507 O O . ILE A 1 68 ? -6.007 -17.381 9.761 1.00 86.56 68 ILE A O 1
ATOM 511 N N . VAL A 1 69 ? -5.403 -18.152 7.732 1.00 88.19 69 VAL A N 1
ATOM 512 C CA . VAL A 1 69 ? -5.549 -19.577 8.038 1.00 88.19 69 VAL A CA 1
ATOM 513 C C . VAL A 1 69 ? -4.177 -20.244 8.173 1.00 88.19 69 VAL A C 1
ATOM 515 O O . VAL A 1 69 ? -3.217 -19.821 7.517 1.00 88.19 69 VAL A O 1
ATOM 518 N N . PRO A 1 70 ? -4.044 -21.281 9.019 1.00 86.88 70 PRO A N 1
ATOM 519 C CA . PRO A 1 70 ? -2.842 -22.100 9.074 1.00 86.88 70 PRO A CA 1
ATOM 520 C C . PRO A 1 70 ? -2.484 -22.667 7.701 1.00 86.88 70 PRO A C 1
ATOM 522 O O . PRO A 1 70 ? -3.352 -22.999 6.897 1.00 86.88 70 PRO A O 1
ATOM 525 N N . ALA A 1 71 ? -1.187 -22.845 7.446 1.00 85.38 71 ALA A N 1
ATOM 526 C CA . ALA A 1 71 ? -0.717 -23.350 6.157 1.00 85.38 71 ALA A CA 1
ATOM 527 C C . ALA A 1 71 ? -1.223 -24.769 5.831 1.00 85.38 71 ALA A C 1
ATOM 529 O O . ALA A 1 71 ? -1.210 -25.165 4.666 1.00 85.38 71 ALA A O 1
ATOM 530 N N . GLU A 1 72 ? -1.619 -25.525 6.854 1.00 87.19 72 GLU A N 1
ATOM 531 C CA . GLU A 1 72 ? -2.218 -26.861 6.768 1.00 87.19 72 GLU A CA 1
ATOM 532 C C . GLU A 1 72 ? -3.652 -26.827 6.222 1.00 87.19 72 GLU A C 1
ATOM 534 O O . GLU A 1 72 ? -4.051 -27.760 5.532 1.00 87.19 72 GLU A O 1
ATOM 539 N N . ASP A 1 73 ? -4.376 -25.734 6.476 1.00 84.44 73 ASP A N 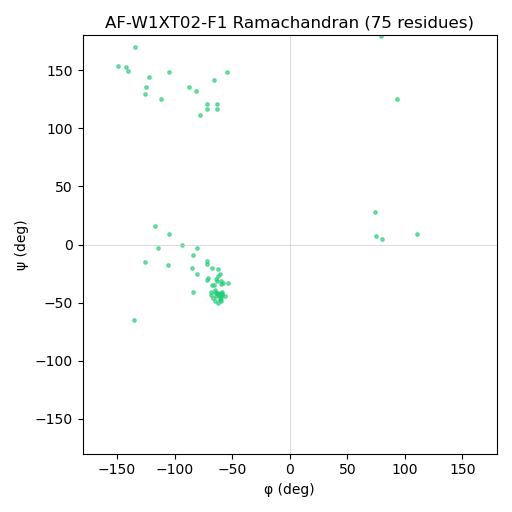1
ATOM 540 C CA . ASP A 1 73 ? -5.772 -25.527 6.074 1.00 84.44 73 ASP A CA 1
ATOM 541 C C . ASP A 1 73 ? -5.896 -24.788 4.728 1.00 84.44 73 ASP A C 1
ATOM 543 O O . ASP A 1 73 ? -7.001 -24.536 4.246 1.00 84.44 73 ASP A O 1
ATOM 547 N N . LEU A 1 74 ? -4.766 -24.426 4.107 1.00 83.31 74 LEU A N 1
ATOM 548 C CA . LEU A 1 74 ? -4.746 -23.846 2.767 1.00 83.31 74 LEU A CA 1
ATOM 549 C C . LEU A 1 74 ? -5.091 -24.920 1.737 1.00 83.31 74 LEU A C 1
ATOM 551 O O . LEU A 1 74 ? -4.376 -25.916 1.603 1.00 83.31 74 LEU A O 1
ATOM 555 N N . ASP A 1 75 ? -6.153 -24.683 0.973 1.00 80.19 75 ASP A N 1
ATOM 556 C CA . ASP A 1 75 ? -6.480 -25.501 -0.188 1.00 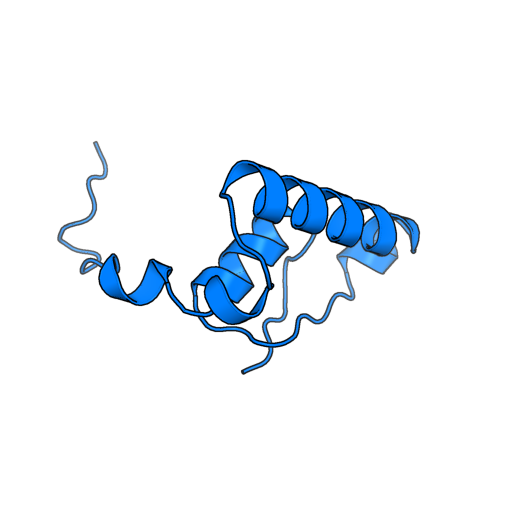80.19 75 ASP A CA 1
ATOM 557 C C . ASP A 1 75 ? -5.361 -25.377 -1.239 1.00 80.19 75 ASP A C 1
ATOM 559 O O . ASP A 1 75 ? -5.010 -24.279 -1.672 1.00 80.19 75 ASP A O 1
ATOM 563 N N . ARG A 1 76 ? -4.751 -26.514 -1.592 1.00 77.44 76 ARG A N 1
ATOM 564 C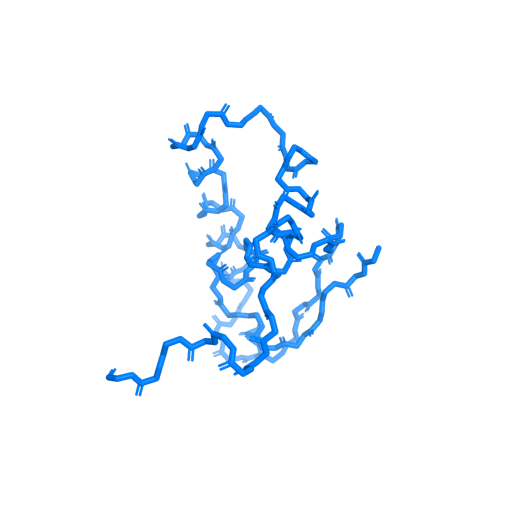 CA . ARG A 1 76 ? -3.664 -26.629 -2.584 1.00 77.44 76 ARG A CA 1
ATOM 565 C C . ARG A 1 76 ? -4.071 -27.489 -3.785 1.00 77.44 76 ARG A C 1
ATOM 567 O O . ARG A 1 76 ? -3.182 -28.007 -4.467 1.00 77.44 76 ARG A O 1
ATOM 574 N N . SER A 1 77 ? -5.372 -27.737 -3.957 1.00 70.75 77 SER A N 1
ATOM 575 C CA . SER A 1 77 ? -5.906 -28.562 -5.046 1.00 70.75 77 SER A CA 1
ATOM 576 C C . SER A 1 77 ? -5.821 -27.901 -6.421 1.00 70.75 77 SER A C 1
ATOM 578 O O . SER A 1 77 ? -5.731 -26.656 -6.504 1.00 70.75 77 SER A O 1
#

Mean predicted aligned error: 4.32 Å

Solvent-accessible surface area (backbone atoms only — not comparable to full-atom values): 4562 Å² total; per-residue (Å²): 94,73,35,67,74,89,45,73,47,27,64,51,50,48,52,38,22,21,69,40,21,78,44,79,51,73,57,70,41,41,72,76,68,36,72,61,51,58,56,54,25,54,51,45,43,54,51,51,32,58,77,73,67,48,96,47,74,73,76,45,41,32,60,50,61,84,70,69,68,59,82,85,75,54,87,82,128

Secondary structure (DSSP, 8-state):
-EEES---SHHHHHHHHHTT-SEEE-SHHHHHH-THHHHHHHHHHHHHHHHHT-SSHHHHTTGGGGG---TTSS---